Protein AF-A0A6V7KDW9-F1 (afdb_monomer_lite)

Radius of gyration: 14.4 Å; chains: 1; bounding box: 26×28×38 Å

Foldseek 3Di:
DVVVVQVVDPDRPDDDDQPDPPDDDCCCPDPPCNCVRPVVVVVVVVVVVVVVVVVVVD

pLDDT: mean 87.68, std 7.83, range [51.47, 95.62]

Organism: NCBI:txid1563983

Secondary structure (DSSP, 8-state):
-HHHHHHH-SS-------S-TT--TTHHHH-TTHIIIIIHHHHHHHHHHHHHHHHT--

InterPro domains:
  IPR029058 Alpha/Beta hydrolase fold [G3DSA:3.40.50.1820] (1-49)

Sequence (58 aa):
DVKRMYQQIPKPLTIQRINFTMFNHLDFLWANDAPTLLYNQVIHFIDNFFRKFHNDEN

Structure (mmCIF, N/CA/C/O backbone):
data_AF-A0A6V7KDW9-F1
#
_entry.id   AF-A0A6V7KDW9-F1
#
loop_
_atom_site.group_PDB
_atom_site.id
_atom_site.type_symbol
_atom_site.label_atom_id
_atom_site.label_alt_id
_atom_site.label_comp_id
_atom_site.label_asym_id
_atom_site.label_entity_id
_atom_site.label_seq_id
_atom_site.pdbx_PDB_ins_code
_atom_site.Cartn_x
_atom_site.Cartn_y
_atom_site.Cartn_z
_atom_site.occupancy
_atom_site.B_iso_or_equiv
_atom_site.auth_seq_id
_atom_site.auth_comp_id
_atom_site.auth_asym_id
_atom_site.auth_atom_id
_atom_site.pdbx_PDB_model_num
ATOM 1 N N . ASP A 1 1 ? -2.776 15.904 -4.747 1.00 77.88 1 ASP A N 1
ATOM 2 C CA . ASP A 1 1 ? -1.816 15.670 -3.650 1.00 77.88 1 ASP A CA 1
ATOM 3 C C . ASP A 1 1 ? -2.400 14.630 -2.694 1.00 77.88 1 ASP A C 1
ATOM 5 O O . ASP A 1 1 ? -3.429 14.890 -2.080 1.00 77.88 1 ASP A O 1
ATOM 9 N N . VAL A 1 2 ? -1.800 13.435 -2.639 1.00 86.00 2 VAL A N 1
ATOM 10 C CA . VAL A 1 2 ? -2.318 12.271 -1.887 1.00 86.00 2 VAL A CA 1
ATOM 11 C C . VAL A 1 2 ? -2.225 12.490 -0.375 1.00 86.00 2 VAL A C 1
ATOM 13 O O . VAL A 1 2 ? -3.146 12.143 0.359 1.00 86.00 2 VAL A O 1
ATOM 16 N N . LYS A 1 3 ? -1.145 13.123 0.102 1.00 89.69 3 LYS A N 1
ATOM 17 C CA . LYS A 1 3 ? -0.942 13.376 1.537 1.00 89.69 3 LYS A CA 1
ATOM 18 C C . LYS A 1 3 ? -1.953 14.382 2.072 1.00 89.69 3 LYS A C 1
ATOM 20 O O . LYS A 1 3 ? -2.533 14.162 3.131 1.00 89.69 3 LYS A O 1
ATOM 25 N N . ARG A 1 4 ? -2.197 15.450 1.309 1.00 92.88 4 ARG A N 1
ATOM 26 C CA . ARG A 1 4 ? -3.204 16.457 1.653 1.00 92.88 4 ARG A CA 1
ATOM 27 C C . ARG A 1 4 ? -4.604 15.854 1.748 1.00 92.88 4 ARG A C 1
ATOM 29 O O . ARG A 1 4 ? -5.320 16.162 2.690 1.00 92.88 4 ARG A O 1
ATOM 36 N N . MET A 1 5 ? -4.980 14.982 0.811 1.00 89.69 5 MET A N 1
ATOM 37 C CA . MET A 1 5 ? -6.272 14.289 0.861 1.00 89.69 5 MET A CA 1
ATOM 38 C C . MET A 1 5 ? -6.370 13.376 2.088 1.00 89.69 5 MET A C 1
ATOM 40 O O . MET A 1 5 ? -7.371 13.407 2.792 1.00 89.69 5 MET A O 1
ATOM 44 N N . TYR A 1 6 ? -5.320 12.606 2.385 1.00 91.12 6 TYR A N 1
ATOM 45 C CA . TYR A 1 6 ? -5.293 11.716 3.548 1.00 91.12 6 TYR A CA 1
ATOM 46 C C . TYR A 1 6 ? -5.536 12.459 4.871 1.00 91.12 6 TYR A C 1
ATOM 48 O O . TYR A 1 6 ? -6.303 11.993 5.708 1.00 91.12 6 TYR A O 1
ATOM 56 N N . GLN A 1 7 ? -4.948 13.648 5.030 1.00 92.75 7 GLN A N 1
ATOM 57 C CA . GLN A 1 7 ? -5.141 14.503 6.210 1.00 92.75 7 GLN A CA 1
ATOM 58 C C . GLN A 1 7 ? -6.577 15.025 6.373 1.00 92.75 7 GLN A C 1
ATOM 60 O O . GLN A 1 7 ? -6.946 15.450 7.463 1.00 92.75 7 GLN A O 1
ATOM 65 N N . GLN A 1 8 ? -7.380 15.017 5.307 1.00 94.69 8 GLN A N 1
ATOM 66 C CA . GLN A 1 8 ? -8.767 15.489 5.329 1.00 94.69 8 GLN A CA 1
ATOM 67 C C . GLN A 1 8 ? -9.769 14.378 5.677 1.00 94.69 8 GLN A C 1
ATOM 69 O O . GLN A 1 8 ? -10.943 14.668 5.899 1.00 94.69 8 GLN A O 1
ATOM 74 N N . ILE A 1 9 ? -9.337 13.114 5.726 1.00 93.12 9 ILE A N 1
ATOM 75 C CA . ILE A 1 9 ? -10.217 11.980 6.023 1.00 93.12 9 ILE A CA 1
ATOM 76 C C . ILE A 1 9 ? -10.445 11.915 7.545 1.00 93.12 9 ILE A C 1
ATOM 78 O O . ILE A 1 9 ? -9.469 11.846 8.286 1.00 93.12 9 ILE A O 1
ATOM 82 N N . PRO A 1 10 ? -11.700 11.887 8.043 1.00 91.44 10 PRO A N 1
ATOM 83 C CA . PRO A 1 10 ? -11.991 11.934 9.483 1.00 91.44 10 PRO A CA 1
ATOM 84 C C . PRO A 1 10 ? -11.483 10.738 10.300 1.00 91.44 10 PRO A C 1
ATOM 86 O O . PRO A 1 10 ? -11.251 10.863 11.499 1.00 91.44 10 PRO A O 1
ATOM 89 N N . LYS A 1 11 ? -11.353 9.561 9.676 1.00 90.12 11 LYS A N 1
ATOM 90 C CA . LYS A 1 11 ? -10.885 8.319 10.317 1.00 90.12 11 LYS A CA 1
ATOM 91 C C . LYS A 1 11 ? -10.032 7.507 9.342 1.00 90.12 11 LYS A C 1
ATOM 93 O O . LYS A 1 11 ? -10.488 6.487 8.824 1.00 90.12 11 LYS A O 1
ATOM 98 N N . PRO A 1 12 ? -8.824 7.977 9.015 1.00 88.56 12 PRO A N 1
ATOM 99 C CA . PRO A 1 12 ? -7.975 7.261 8.091 1.00 88.56 12 PRO A CA 1
ATOM 100 C C . PRO A 1 12 ? -7.375 6.042 8.802 1.00 88.56 12 PRO A C 1
ATOM 102 O O . PRO A 1 12 ? -6.799 6.167 9.880 1.00 88.56 12 PRO A O 1
ATOM 105 N N . LEU A 1 13 ? -7.530 4.858 8.209 1.00 87.50 13 LEU A N 1
ATOM 106 C CA . LEU A 1 13 ? -7.036 3.613 8.805 1.00 87.50 13 LEU A CA 1
ATOM 107 C C . LEU A 1 13 ? -5.541 3.405 8.550 1.00 87.50 13 LEU A C 1
ATOM 109 O O . LEU A 1 13 ? -4.812 2.986 9.444 1.00 87.50 13 LEU A O 1
ATOM 113 N N . THR A 1 14 ? -5.086 3.669 7.323 1.00 87.81 14 THR A N 1
ATOM 114 C CA . THR A 1 14 ? -3.686 3.499 6.929 1.00 87.81 14 THR A CA 1
ATOM 115 C C . THR A 1 14 ? -3.359 4.279 5.655 1.00 87.81 14 THR A C 1
ATOM 117 O O . THR A 1 14 ? -4.234 4.525 4.822 1.00 87.81 14 THR A O 1
ATOM 120 N N . ILE A 1 15 ? -2.086 4.643 5.494 1.00 88.81 15 ILE A N 1
ATOM 121 C CA . ILE A 1 15 ? -1.495 5.130 4.246 1.00 88.81 15 ILE A CA 1
ATOM 122 C C . ILE A 1 15 ? -0.189 4.384 4.013 1.00 88.81 15 ILE A C 1
ATOM 124 O O . ILE A 1 15 ? 0.719 4.423 4.842 1.00 88.81 15 ILE A O 1
ATOM 128 N N . GLN A 1 16 ? -0.079 3.729 2.862 1.00 86.56 16 GLN A N 1
ATOM 129 C CA . GLN A 1 16 ? 1.124 3.007 2.483 1.00 86.56 16 GLN A CA 1
ATOM 130 C C . GLN A 1 16 ? 1.627 3.502 1.136 1.00 86.56 16 GLN A C 1
ATOM 132 O O . GLN A 1 16 ? 0.868 3.660 0.180 1.00 86.56 16 GLN A O 1
ATOM 137 N N . ARG A 1 17 ? 2.932 3.757 1.069 1.00 86.31 17 ARG A N 1
ATOM 138 C CA . ARG A 1 17 ? 3.607 4.074 -0.182 1.00 86.31 17 ARG A CA 1
ATOM 139 C C . ARG A 1 17 ? 4.173 2.791 -0.773 1.00 86.31 17 ARG A C 1
ATOM 141 O O . ARG A 1 17 ? 4.863 2.049 -0.081 1.00 86.31 17 ARG A O 1
ATOM 148 N N . ILE A 1 18 ? 3.915 2.571 -2.056 1.00 84.75 18 ILE A N 1
ATOM 149 C CA . ILE A 1 18 ? 4.523 1.475 -2.808 1.00 84.75 18 ILE A CA 1
ATOM 150 C C . ILE A 1 18 ? 6.002 1.820 -3.019 1.00 84.75 18 ILE A C 1
ATOM 152 O O . ILE A 1 18 ? 6.330 2.872 -3.574 1.00 84.75 18 ILE A O 1
ATOM 156 N N . ASN A 1 19 ? 6.898 0.946 -2.557 1.00 78.69 19 ASN A N 1
ATOM 157 C CA . ASN A 1 19 ? 8.352 1.106 -2.679 1.00 78.69 19 ASN A CA 1
ATOM 158 C C . ASN A 1 19 ? 8.846 0.697 -4.077 1.00 78.69 19 ASN A C 1
ATOM 160 O O . ASN A 1 19 ? 9.804 -0.057 -4.214 1.00 78.69 19 ASN A O 1
ATOM 164 N N . PHE A 1 20 ? 8.181 1.187 -5.122 1.00 81.69 20 PHE A N 1
ATOM 165 C CA . PHE A 1 20 ? 8.585 0.984 -6.506 1.00 81.69 20 PHE A CA 1
ATOM 166 C C . 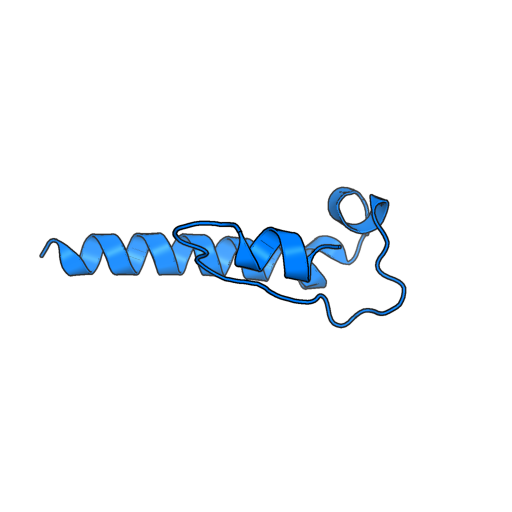PHE A 1 20 ? 8.424 2.306 -7.254 1.00 81.69 20 PHE A C 1
ATOM 168 O O . PHE A 1 20 ? 7.321 2.814 -7.433 1.00 81.69 20 PHE A O 1
ATOM 175 N N . THR A 1 21 ? 9.547 2.918 -7.625 1.00 79.69 21 THR A N 1
ATOM 176 C CA . THR A 1 21 ? 9.585 4.281 -8.180 1.00 79.69 21 THR A CA 1
ATOM 177 C C . THR A 1 21 ? 8.999 4.381 -9.583 1.00 79.69 21 THR A C 1
ATOM 179 O O . THR A 1 21 ? 8.585 5.468 -9.976 1.00 79.69 21 THR A O 1
ATOM 182 N N . MET A 1 22 ? 8.938 3.267 -10.315 1.00 84.50 22 MET A N 1
ATOM 183 C CA . MET A 1 22 ? 8.307 3.186 -11.635 1.00 84.50 22 MET A CA 1
ATOM 184 C C . MET A 1 22 ? 6.815 2.841 -11.566 1.00 84.50 22 MET A C 1
ATOM 186 O O . MET A 1 22 ? 6.161 2.848 -12.605 1.00 84.50 22 MET A O 1
ATOM 190 N N . PHE A 1 23 ? 6.276 2.579 -10.367 1.00 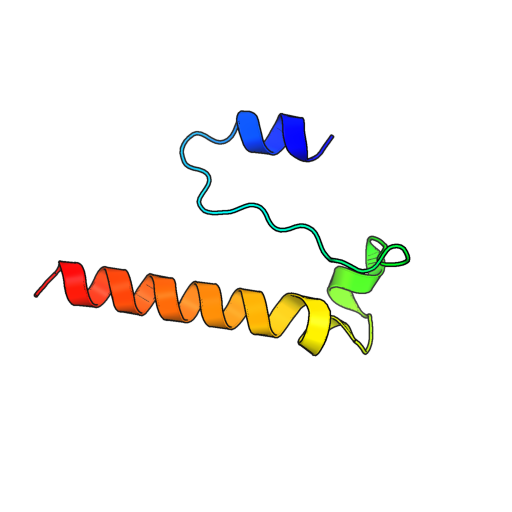85.88 23 PHE A N 1
ATOM 191 C CA . PHE A 1 23 ? 4.864 2.252 -10.192 1.00 85.88 23 PHE A CA 1
ATOM 192 C C . PHE A 1 23 ? 4.000 3.462 -10.540 1.00 85.88 23 PHE A C 1
ATOM 194 O O . PHE A 1 23 ? 4.011 4.484 -9.845 1.00 85.88 23 PHE A O 1
ATOM 201 N N . ASN A 1 24 ? 3.263 3.348 -11.634 1.00 87.12 24 ASN A N 1
ATOM 202 C CA . ASN A 1 24 ? 2.384 4.379 -12.155 1.00 87.12 24 ASN A CA 1
ATOM 203 C C . ASN A 1 24 ? 0.906 4.029 -11.905 1.00 87.12 24 ASN A C 1
ATOM 205 O O . ASN A 1 24 ? 0.574 3.077 -11.203 1.00 87.12 24 ASN A O 1
ATOM 209 N N . HIS A 1 25 ? -0.009 4.833 -12.451 1.00 88.56 25 HIS A N 1
ATOM 210 C CA . HIS A 1 25 ? -1.442 4.657 -12.222 1.00 88.56 25 HIS A CA 1
ATOM 211 C C . HIS A 1 25 ? -2.003 3.344 -12.812 1.00 88.56 25 HIS A C 1
ATOM 213 O O . HIS A 1 25 ? -2.880 2.732 -12.203 1.00 88.56 25 HIS A O 1
ATOM 219 N N . LEU A 1 26 ? -1.524 2.896 -13.975 1.00 91.06 26 LEU A N 1
ATOM 220 C CA . LEU A 1 26 ? -2.017 1.674 -14.624 1.00 91.06 26 LEU A CA 1
ATOM 221 C C . LEU A 1 26 ? -1.531 0.408 -13.916 1.00 91.06 26 LEU A C 1
ATOM 223 O O . LEU A 1 26 ? -2.222 -0.612 -13.921 1.00 91.06 26 LEU A O 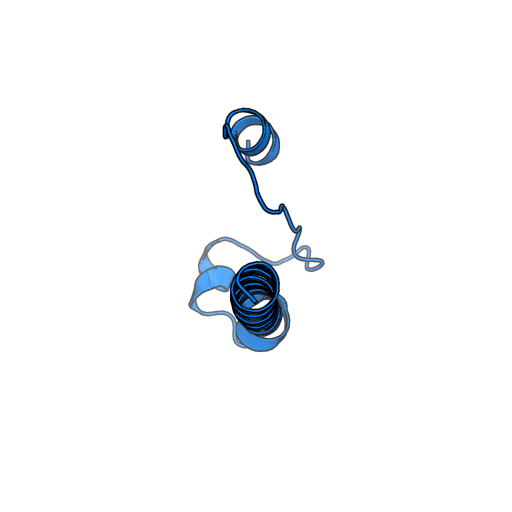1
ATOM 227 N N . ASP A 1 27 ? -0.388 0.493 -13.241 1.00 89.56 27 ASP A N 1
ATOM 228 C CA . ASP A 1 27 ? 0.203 -0.635 -12.526 1.00 89.56 27 ASP A CA 1
ATOM 229 C C . ASP A 1 27 ? -0.672 -1.112 -11.358 1.00 89.56 27 ASP A C 1
ATOM 231 O O . ASP A 1 27 ? -0.644 -2.289 -11.011 1.00 89.56 27 ASP A O 1
ATOM 235 N N . PHE A 1 28 ? -1.530 -0.240 -10.811 1.00 89.31 28 PHE A N 1
ATOM 236 C CA . PHE A 1 28 ? -2.532 -0.612 -9.803 1.00 89.31 28 PHE A CA 1
ATOM 237 C C . PHE A 1 28 ? -3.573 -1.616 -10.306 1.00 89.31 28 PHE A C 1
ATOM 239 O O . PHE A 1 28 ? -4.258 -2.216 -9.484 1.00 89.31 28 PHE A O 1
ATOM 246 N N . LEU A 1 29 ? -3.735 -1.751 -11.625 1.00 90.56 29 LEU A N 1
ATOM 247 C CA . LEU A 1 29 ? -4.712 -2.647 -12.238 1.00 90.56 29 LEU A CA 1
ATOM 248 C C . LEU A 1 29 ? -4.030 -3.811 -12.957 1.00 90.56 29 LEU A C 1
ATOM 250 O O . LEU A 1 29 ? -4.492 -4.946 -12.844 1.00 90.56 29 LEU A O 1
ATOM 254 N N . TRP A 1 30 ? -2.959 -3.534 -13.709 1.00 88.06 30 TRP A N 1
ATOM 255 C CA . TRP A 1 30 ? -2.450 -4.457 -14.731 1.00 88.06 30 TRP A CA 1
ATOM 256 C C . TRP A 1 30 ? -0.967 -4.811 -14.613 1.00 88.06 30 TRP A C 1
ATOM 258 O O . TRP A 1 30 ? -0.473 -5.570 -15.448 1.00 88.06 30 TRP A O 1
ATOM 268 N N . ALA A 1 31 ? -0.236 -4.304 -13.616 1.00 91.31 31 ALA A N 1
ATOM 269 C CA . ALA A 1 31 ? 1.148 -4.737 -13.453 1.00 91.31 31 ALA A CA 1
ATOM 270 C C . ALA A 1 31 ? 1.203 -6.216 -13.059 1.00 91.31 31 ALA A C 1
ATOM 272 O O . ALA A 1 31 ? 0.503 -6.665 -12.152 1.00 91.31 31 ALA A O 1
ATOM 273 N N . ASN A 1 32 ? 2.100 -6.957 -13.707 1.00 91.62 32 ASN A N 1
ATOM 274 C CA . ASN A 1 32 ? 2.345 -8.362 -13.389 1.00 91.62 32 ASN A CA 1
ATOM 275 C C . ASN A 1 32 ? 2.815 -8.546 -11.933 1.00 91.62 32 ASN A C 1
ATOM 277 O O . ASN A 1 32 ? 2.473 -9.530 -11.285 1.00 91.62 32 ASN A O 1
ATOM 281 N N . ASP A 1 33 ? 3.530 -7.550 -11.402 1.00 88.69 33 ASP A N 1
ATOM 282 C CA . ASP A 1 33 ? 4.029 -7.528 -10.025 1.00 88.69 33 ASP A CA 1
ATOM 283 C C . ASP A 1 33 ? 3.040 -6.874 -9.034 1.00 88.69 33 ASP A C 1
ATOM 285 O O . ASP A 1 33 ? 3.326 -6.771 -7.842 1.00 88.69 33 ASP A O 1
ATOM 289 N N . ALA A 1 34 ? 1.848 -6.442 -9.474 1.00 89.56 34 ALA A N 1
ATOM 290 C CA . ALA A 1 34 ? 0.832 -5.871 -8.581 1.00 89.56 34 ALA A CA 1
ATOM 291 C C . ALA A 1 34 ? 0.405 -6.817 -7.436 1.00 89.56 34 ALA A C 1
ATOM 293 O O . ALA A 1 34 ? 0.234 -6.332 -6.309 1.00 89.56 34 ALA A O 1
ATOM 294 N N . PRO A 1 35 ? 0.282 -8.149 -7.640 1.00 91.25 35 PRO A N 1
ATOM 295 C CA . PRO A 1 35 ? -0.052 -9.064 -6.553 1.00 91.25 35 PRO A CA 1
ATOM 296 C C . PRO A 1 35 ? 0.963 -9.041 -5.408 1.00 91.25 35 PRO A C 1
ATOM 298 O O . PRO A 1 35 ? 0.577 -9.001 -4.238 1.00 91.25 35 PRO A O 1
ATOM 301 N N . THR A 1 36 ? 2.256 -9.014 -5.734 1.00 90.06 36 THR A N 1
ATOM 302 C CA . THR A 1 36 ? 3.344 -9.036 -4.747 1.00 90.06 36 THR A CA 1
ATOM 303 C C . THR A 1 36 ? 3.590 -7.661 -4.132 1.00 90.06 36 THR A C 1
ATOM 305 O O . THR A 1 36 ? 3.859 -7.571 -2.934 1.00 90.06 36 THR A O 1
ATOM 308 N N . LEU A 1 37 ? 3.465 -6.589 -4.920 1.00 88.25 37 LEU A N 1
ATOM 309 C CA . LEU A 1 37 ? 3.733 -5.221 -4.474 1.00 88.25 37 LEU A CA 1
ATOM 310 C C . LEU A 1 37 ? 2.573 -4.580 -3.702 1.00 88.25 37 LEU A C 1
ATOM 312 O O . LEU A 1 37 ? 2.830 -3.711 -2.869 1.00 88.25 37 LEU A O 1
ATOM 316 N N . LEU A 1 38 ? 1.323 -4.979 -3.970 1.00 90.38 38 LEU A N 1
ATOM 317 C CA . LEU A 1 38 ? 0.129 -4.322 -3.430 1.00 90.38 38 LEU A CA 1
ATOM 318 C C . LEU A 1 38 ? -0.924 -5.305 -2.903 1.00 90.38 38 LEU A C 1
ATOM 320 O O . LEU A 1 38 ? 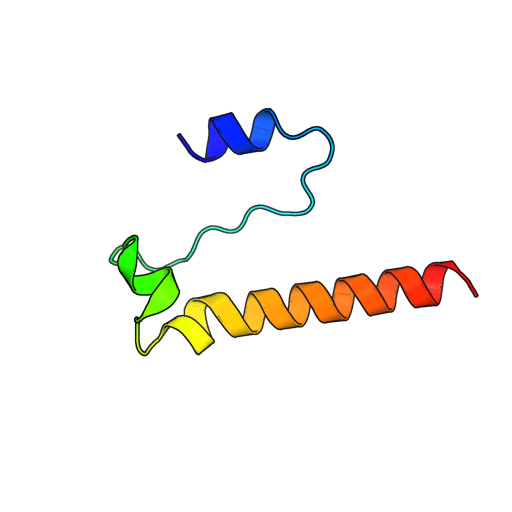-1.313 -5.206 -1.740 1.00 90.38 38 LEU A O 1
ATOM 324 N N . TYR A 1 39 ? -1.415 -6.242 -3.722 1.00 92.19 39 TYR A N 1
ATOM 325 C CA . TYR A 1 39 ? -2.654 -6.963 -3.384 1.00 92.19 39 TYR A CA 1
ATOM 326 C C . TYR A 1 39 ? -2.523 -7.838 -2.139 1.00 92.19 39 TYR A C 1
ATOM 328 O O . TYR A 1 39 ? -3.395 -7.787 -1.274 1.00 92.19 39 TYR A O 1
ATOM 336 N N . ASN A 1 40 ? -1.416 -8.569 -1.990 1.00 93.06 40 ASN A N 1
ATOM 337 C CA . ASN A 1 40 ? -1.186 -9.402 -0.806 1.00 93.06 40 ASN A CA 1
ATOM 338 C C . ASN A 1 40 ? -1.219 -8.576 0.489 1.00 93.06 40 ASN A C 1
ATOM 340 O O . ASN A 1 40 ? -1.776 -9.005 1.495 1.00 93.06 40 ASN A O 1
ATOM 344 N N . GLN A 1 41 ? -0.668 -7.361 0.459 1.00 91.00 41 GLN A N 1
ATOM 345 C CA . GLN A 1 41 ? -0.645 -6.469 1.619 1.00 91.00 41 GLN A CA 1
ATOM 346 C C . GLN A 1 41 ? -2.052 -5.973 1.968 1.00 91.00 41 GLN A C 1
ATOM 348 O O . GLN A 1 41 ? -2.420 -5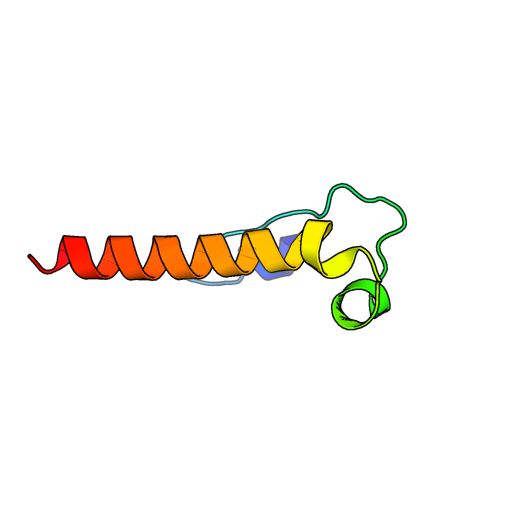.948 3.141 1.00 91.00 41 GLN A O 1
ATOM 353 N N . VAL A 1 42 ? -2.855 -5.631 0.954 1.00 93.00 42 VAL A N 1
ATOM 354 C CA . VAL A 1 42 ? -4.250 -5.204 1.132 1.00 93.00 42 VAL A CA 1
ATOM 355 C C . VAL A 1 42 ? -5.106 -6.340 1.691 1.00 93.00 42 VAL A C 1
ATOM 357 O O . VAL A 1 42 ? -5.846 -6.121 2.646 1.00 93.00 42 VAL A O 1
ATOM 360 N N . ILE A 1 43 ? -4.977 -7.555 1.153 1.00 95.00 43 ILE A N 1
ATOM 361 C CA . ILE A 1 43 ? -5.725 -8.729 1.628 1.00 95.00 43 ILE A CA 1
ATOM 362 C C . ILE A 1 43 ? -5.373 -9.024 3.088 1.00 95.00 43 ILE A C 1
ATOM 364 O O . ILE A 1 43 ? -6.263 -9.092 3.929 1.00 95.00 43 ILE A O 1
ATOM 368 N N . HIS A 1 44 ? -4.082 -9.080 3.429 1.00 93.69 44 HIS A N 1
ATOM 369 C CA . HIS A 1 44 ? -3.658 -9.280 4.816 1.00 93.69 44 HIS A CA 1
ATOM 370 C C . HIS A 1 44 ? -4.147 -8.176 5.755 1.00 93.69 44 HIS A C 1
ATOM 372 O O . HIS A 1 44 ? -4.483 -8.452 6.906 1.00 93.69 44 HIS A O 1
ATOM 378 N N . PHE A 1 45 ? -4.191 -6.925 5.295 1.00 93.25 45 PHE A N 1
ATOM 379 C CA . PHE A 1 45 ? -4.752 -5.832 6.080 1.00 93.25 45 PHE A CA 1
ATOM 380 C C . PHE A 1 45 ? -6.242 -6.054 6.365 1.00 93.25 45 PHE A C 1
ATOM 382 O O . PHE A 1 45 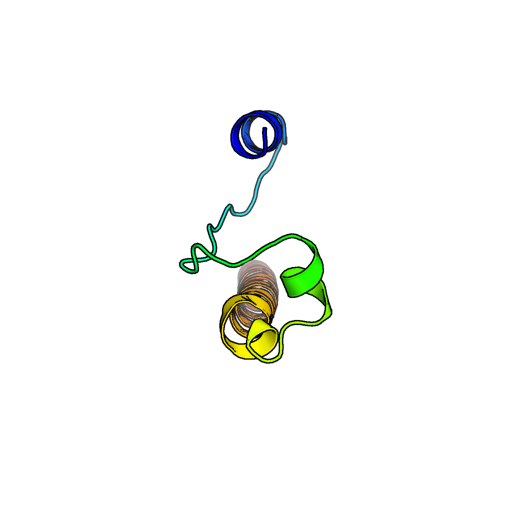? -6.659 -5.924 7.514 1.00 93.25 45 PHE A O 1
ATOM 389 N N . ILE A 1 46 ? -7.022 -6.427 5.348 1.00 93.75 46 ILE A N 1
ATOM 390 C CA . ILE A 1 46 ? -8.456 -6.713 5.473 1.00 93.75 46 ILE A CA 1
ATOM 391 C C . ILE A 1 46 ? -8.694 -7.894 6.425 1.00 93.75 46 ILE A C 1
ATOM 393 O O . ILE A 1 46 ? -9.508 -7.785 7.341 1.00 93.75 46 ILE A O 1
ATOM 397 N N . ASP A 1 47 ? -7.939 -8.984 6.280 1.00 95.62 47 ASP A N 1
ATOM 398 C CA . ASP A 1 47 ? -8.053 -10.165 7.143 1.00 95.62 47 ASP A CA 1
ATOM 399 C C . ASP A 1 47 ? -7.729 -9.836 8.606 1.00 95.62 47 ASP A C 1
ATOM 401 O O . ASP A 1 47 ? -8.462 -10.209 9.525 1.00 95.62 47 ASP A O 1
ATOM 405 N N . ASN A 1 48 ? -6.635 -9.104 8.838 1.00 93.19 48 ASN A N 1
ATOM 406 C CA . ASN A 1 48 ? -6.230 -8.690 10.180 1.00 93.19 48 ASN A CA 1
ATOM 407 C C . ASN A 1 48 ? -7.228 -7.714 10.799 1.00 93.19 48 ASN A C 1
ATOM 409 O O . ASN A 1 48 ? -7.483 -7.785 12.002 1.00 93.19 48 ASN A O 1
ATOM 413 N N . PHE A 1 49 ? -7.798 -6.822 9.987 1.00 92.25 49 PHE A N 1
ATOM 414 C CA . PHE A 1 49 ? -8.872 -5.936 10.406 1.00 92.25 49 PHE A CA 1
ATOM 415 C C . PHE A 1 49 ? -10.054 -6.777 10.896 1.00 92.25 49 PHE A C 1
ATOM 417 O O . PHE A 1 49 ? -10.369 -6.722 12.080 1.00 92.25 49 PHE A O 1
ATOM 424 N N . PHE A 1 50 ? -10.629 -7.648 10.063 1.00 93.31 50 PHE A N 1
ATOM 425 C CA . PHE A 1 50 ? -11.777 -8.469 10.464 1.00 93.31 50 PHE A CA 1
ATOM 426 C C . PHE A 1 50 ? -11.508 -9.357 11.683 1.00 93.31 50 PHE A C 1
ATOM 428 O O . PHE A 1 50 ? -12.354 -9.436 12.572 1.00 93.31 50 PHE A O 1
ATOM 435 N N . ARG A 1 51 ? -10.321 -9.971 11.783 1.00 93.25 51 ARG A N 1
ATOM 436 C CA . ARG A 1 51 ? -9.938 -10.754 12.970 1.00 93.25 51 ARG A CA 1
ATOM 437 C C . ARG A 1 51 ? -9.910 -9.912 14.238 1.00 93.25 51 ARG A C 1
ATOM 439 O O . ARG A 1 51 ? -10.367 -10.378 15.275 1.00 93.25 51 ARG A O 1
ATOM 446 N N . LYS A 1 52 ? -9.363 -8.695 14.170 1.00 88.62 52 LYS A N 1
ATOM 447 C CA . LYS A 1 52 ? -9.324 -7.788 15.319 1.00 88.62 52 LYS A CA 1
ATOM 448 C C . LYS A 1 52 ? -10.740 -7.430 15.771 1.00 88.62 52 LYS A C 1
ATOM 450 O O . LYS A 1 52 ? -11.045 -7.608 16.940 1.00 88.62 52 LYS A O 1
ATOM 455 N N . PHE A 1 53 ? -11.606 -7.032 14.839 1.00 86.31 53 PHE A N 1
ATOM 456 C CA . PHE A 1 53 ? -12.998 -6.701 15.158 1.00 86.31 53 PHE A CA 1
ATOM 457 C C . PHE A 1 53 ? -13.759 -7.878 15.776 1.00 86.31 53 PHE A C 1
ATOM 459 O O . PHE A 1 53 ? -14.475 -7.681 16.746 1.00 86.31 53 PHE A O 1
ATOM 466 N N . HIS A 1 54 ? -13.572 -9.100 15.271 1.00 85.88 54 HIS A N 1
ATOM 467 C CA . HIS A 1 54 ? -14.242 -10.275 15.835 1.00 85.88 54 HIS A CA 1
ATOM 468 C C . HIS A 1 54 ? -13.752 -10.637 17.248 1.00 85.88 54 HIS A C 1
ATOM 470 O O . HIS A 1 54 ? -14.525 -11.124 18.068 1.00 85.88 54 HIS A O 1
ATOM 476 N N . ASN A 1 55 ? -12.473 -10.403 17.547 1.00 75.56 55 ASN A N 1
ATOM 477 C CA . ASN A 1 55 ? -11.921 -10.659 18.877 1.00 75.56 55 ASN A CA 1
ATOM 478 C C . ASN A 1 55 ? -12.306 -9.582 19.903 1.00 75.56 55 ASN A C 1
ATOM 480 O O . ASN A 1 55 ? -12.278 -9.874 21.089 1.00 75.56 55 ASN A O 1
ATOM 484 N N . ASP A 1 56 ? -12.647 -8.369 19.460 1.00 69.94 56 ASP A N 1
ATOM 485 C CA . ASP A 1 56 ? -13.056 -7.263 20.336 1.00 69.94 56 ASP A CA 1
ATOM 486 C C . ASP A 1 56 ? -14.541 -7.379 20.785 1.00 69.94 56 ASP A C 1
ATOM 488 O O . ASP A 1 56 ? -14.970 -6.637 21.668 1.00 69.94 56 ASP A O 1
ATOM 492 N N . GLU A 1 57 ? -15.327 -8.294 20.193 1.00 59.66 57 GLU A N 1
ATOM 493 C CA . GLU A 1 57 ? -16.734 -8.582 20.551 1.00 59.66 57 GLU A CA 1
ATOM 494 C C . GLU A 1 57 ? -16.918 -9.781 21.512 1.00 59.66 57 GLU A C 1
ATOM 496 O O . GLU A 1 57 ? -18.025 -9.977 22.020 1.00 59.66 57 GLU A O 1
ATOM 501 N N . ASN A 1 58 ? -15.862 -10.567 21.771 1.00 51.47 58 ASN A N 1
ATOM 502 C CA . ASN A 1 58 ? -15.844 -11.692 22.727 1.00 51.47 58 ASN A CA 1
ATOM 503 C C . ASN A 1 58 ? -15.169 -11.299 24.047 1.00 51.47 58 ASN A C 1
ATOM 505 O O . ASN A 1 58 ? -15.620 -11.805 25.100 1.00 51.47 58 ASN A O 1
#